Protein AF-A0A380C4K9-F1 (afdb_monomer_lite)

Sequence (135 aa):
MDSLLDTLRMLKKYQDDLYCNPPATEAQIDQLLNVWESIPPDLLPSDYLDLLRYANGIQINNVILNSIDELLHCSLEQDDFLQLGHEGNLDSIVFHLPSAEYRVVNFFDLRETFESFEHLKDLIAYLLREQGIMS

InterPro domains:
  IPR037883 Knr4/Smi1-like domain superfamily [SSF160631] (10-128)

Secondary structure (DSSP, 8-state):
--HHHHHHHHHHHTGGG-EEPPPPPHHHHHHHHHHTTTS-GGGS-HHHHHHHHH-SSEEETTEEEPPHHHHHHS---STTEEEEEEETTTEEEEEETTTTEEEEEETTEEEEEEEEESSHHHHHHHHHHHTTS--

Structure (mmCIF, N/CA/C/O backbone):
data_AF-A0A380C4K9-F1
#
_entry.id   AF-A0A380C4K9-F1
#
loop_
_atom_site.group_PDB
_atom_site.id
_atom_site.type_symbol
_atom_site.label_atom_id
_atom_site.label_alt_id
_atom_site.label_comp_id
_atom_site.label_asym_id
_atom_site.label_entity_id
_atom_site.label_seq_id
_atom_site.pdbx_PDB_ins_code
_atom_site.Cartn_x
_atom_site.Cartn_y
_atom_site.Cartn_z
_atom_site.occupancy
_atom_site.B_iso_or_equiv
_atom_site.auth_seq_id
_atom_site.auth_comp_id
_atom_site.auth_asym_id
_atom_site.auth_atom_id
_atom_site.pdbx_PDB_model_num
ATOM 1 N N . MET A 1 1 ? -11.278 10.100 -12.295 1.00 48.88 1 MET A N 1
ATOM 2 C CA . MET A 1 1 ? -11.004 10.894 -11.078 1.00 48.88 1 MET A CA 1
ATOM 3 C C . MET A 1 1 ? -9.749 10.301 -10.480 1.00 48.88 1 MET A C 1
ATOM 5 O O . MET A 1 1 ? -9.640 9.084 -10.491 1.00 48.88 1 MET A O 1
ATOM 9 N N . ASP A 1 2 ? -8.778 11.137 -10.138 1.00 71.31 2 ASP A N 1
ATOM 10 C CA . ASP A 1 2 ? -7.407 10.713 -9.849 1.00 71.31 2 ASP A CA 1
ATOM 11 C C . ASP A 1 2 ? -7.356 9.899 -8.542 1.00 71.31 2 ASP A C 1
ATOM 13 O O . ASP A 1 2 ? -7.612 10.452 -7.471 1.00 71.31 2 ASP A O 1
ATOM 17 N N . SER A 1 3 ? -7.111 8.584 -8.643 1.00 74.94 3 SER A N 1
ATOM 18 C CA . SER A 1 3 ? -7.193 7.632 -7.517 1.00 74.94 3 SER A CA 1
ATOM 19 C C . SER A 1 3 ? -6.310 8.074 -6.346 1.00 74.94 3 SER A C 1
ATOM 21 O O . SER A 1 3 ? -6.740 8.050 -5.195 1.00 74.94 3 SER A O 1
ATOM 23 N N . LEU A 1 4 ? -5.124 8.609 -6.657 1.00 79.12 4 LEU A N 1
ATOM 24 C CA . LEU A 1 4 ? -4.186 9.149 -5.679 1.00 79.12 4 LEU A CA 1
ATOM 25 C C . LEU A 1 4 ? -4.763 10.341 -4.908 1.00 79.12 4 LEU A C 1
ATOM 27 O O . LEU A 1 4 ? -4.677 10.395 -3.684 1.00 79.12 4 LEU A O 1
ATOM 31 N N . LEU A 1 5 ? -5.367 11.309 -5.603 1.00 82.81 5 LEU A N 1
ATOM 32 C CA . LEU A 1 5 ? -5.916 12.503 -4.958 1.00 82.81 5 LEU A CA 1
ATOM 33 C C . LEU A 1 5 ? -7.039 12.144 -3.979 1.00 82.81 5 LEU A C 1
ATOM 35 O O . LEU A 1 5 ? -7.153 12.765 -2.920 1.00 82.81 5 LEU A O 1
ATOM 39 N N . ASP A 1 6 ? -7.856 11.152 -4.329 1.00 85.12 6 ASP A N 1
ATOM 40 C CA . ASP A 1 6 ? -8.907 10.645 -3.452 1.00 85.12 6 ASP A CA 1
ATOM 41 C C . ASP A 1 6 ? -8.306 9.940 -2.220 1.00 85.12 6 ASP A C 1
ATOM 43 O O . ASP A 1 6 ? -8.732 10.235 -1.099 1.00 85.12 6 ASP A O 1
ATOM 47 N N . THR A 1 7 ? -7.252 9.127 -2.389 1.00 86.25 7 THR A N 1
ATOM 48 C CA . THR A 1 7 ? -6.490 8.529 -1.274 1.00 86.25 7 THR A CA 1
ATOM 49 C C . THR A 1 7 ? -5.926 9.598 -0.337 1.00 86.25 7 THR A C 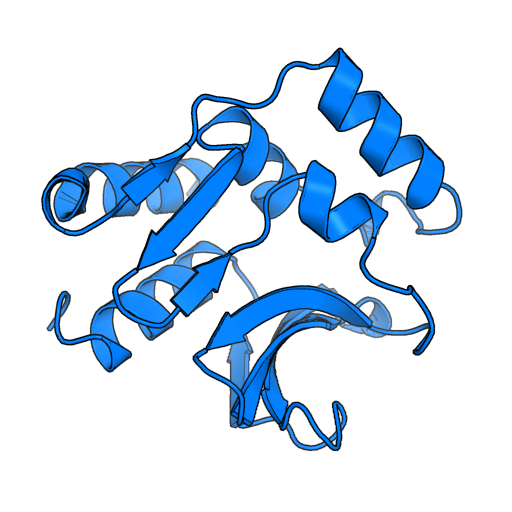1
ATOM 51 O O . THR A 1 7 ? -6.179 9.568 0.867 1.00 86.25 7 THR A O 1
ATOM 54 N N . LEU A 1 8 ? -5.218 10.599 -0.870 1.00 87.25 8 LEU A N 1
ATOM 55 C CA . LEU A 1 8 ? -4.598 11.658 -0.066 1.00 87.25 8 LEU A CA 1
ATOM 56 C C . LEU A 1 8 ? -5.634 12.509 0.678 1.00 87.25 8 LEU A C 1
ATOM 58 O O . LEU A 1 8 ? -5.418 12.905 1.824 1.00 87.25 8 LEU A O 1
ATOM 62 N N . ARG A 1 9 ? -6.782 12.793 0.050 1.00 87.38 9 ARG A N 1
ATOM 63 C CA . ARG A 1 9 ? -7.896 13.496 0.707 1.00 87.38 9 ARG A CA 1
ATOM 64 C C . ARG A 1 9 ? -8.463 12.696 1.867 1.00 87.38 9 ARG A C 1
ATOM 66 O O . ARG A 1 9 ? -8.785 13.290 2.894 1.00 87.38 9 ARG A O 1
ATOM 73 N N . MET A 1 10 ? -8.591 11.384 1.702 1.00 89.44 10 MET A N 1
ATOM 74 C CA . MET A 1 10 ? -9.076 10.505 2.754 1.00 89.44 10 MET A CA 1
ATOM 75 C C . MET A 1 10 ? -8.092 10.452 3.924 1.00 89.44 10 MET A C 1
ATOM 77 O O . MET A 1 10 ? -8.498 10.723 5.049 1.00 89.44 10 MET A O 1
ATOM 81 N N . LEU A 1 11 ? -6.799 10.238 3.670 1.00 88.31 11 LEU A N 1
ATOM 82 C CA . LEU A 1 11 ? -5.775 10.251 4.722 1.00 88.31 11 LEU A CA 1
ATOM 83 C C . LEU A 1 11 ? -5.743 11.587 5.468 1.00 88.31 11 LEU A C 1
ATOM 85 O O . LEU A 1 11 ? -5.737 11.617 6.692 1.00 88.31 11 LEU A O 1
ATOM 89 N N . LYS A 1 12 ? -5.829 12.707 4.742 1.00 88.44 12 LYS A N 1
ATOM 90 C CA . LYS A 1 12 ? -5.898 14.039 5.352 1.00 88.44 12 LYS A CA 1
ATOM 91 C C . LYS A 1 12 ? -7.157 14.245 6.200 1.00 88.44 12 LYS A C 1
ATOM 93 O O . LYS A 1 12 ? -7.096 14.933 7.214 1.00 88.44 12 LYS A O 1
ATOM 98 N N . LYS A 1 13 ? -8.302 13.692 5.786 1.00 91.50 13 LYS A N 1
ATOM 99 C CA . LYS A 1 13 ? -9.563 13.780 6.542 1.00 91.50 13 LYS A CA 1
ATOM 100 C C . LYS A 1 13 ? -9.458 13.074 7.897 1.00 91.50 13 LYS A C 1
ATOM 102 O O . LYS A 1 13 ? -10.052 13.564 8.849 1.00 91.50 13 LYS A O 1
ATOM 107 N N . TYR A 1 14 ? -8.716 11.971 7.961 1.00 90.81 14 TYR A N 1
ATOM 108 C CA . TYR A 1 14 ? -8.564 11.136 9.157 1.00 90.81 14 TYR A CA 1
ATOM 109 C C . TYR A 1 14 ? -7.199 11.296 9.842 1.00 90.81 14 TYR A C 1
ATOM 111 O O . TYR A 1 14 ? -6.850 10.493 10.690 1.00 90.81 14 TYR A O 1
ATOM 119 N N . GLN A 1 15 ? -6.422 12.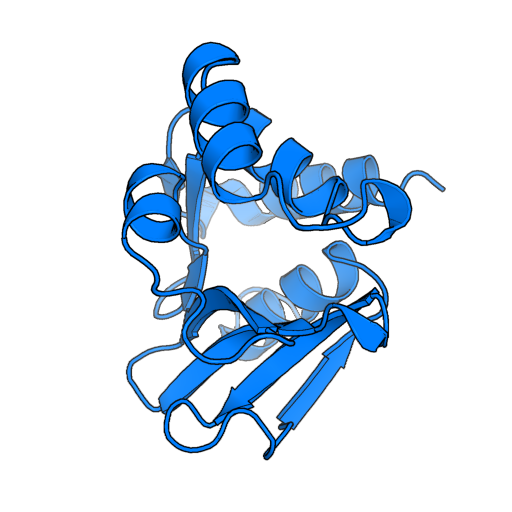330 9.504 1.00 88.44 15 GLN A N 1
ATOM 120 C CA . GLN A 1 15 ? -5.023 12.480 9.933 1.00 88.44 15 GLN A CA 1
ATOM 121 C C . GLN A 1 15 ? -4.802 12.431 11.456 1.00 88.44 15 GLN A C 1
ATOM 123 O O . GLN A 1 15 ? -3.710 12.085 11.888 1.00 88.44 15 GLN A O 1
ATOM 128 N N . ASP A 1 16 ? -5.808 12.795 12.258 1.00 88.44 16 ASP A N 1
ATOM 129 C CA . ASP A 1 16 ? -5.708 12.812 13.723 1.00 88.44 16 ASP A CA 1
ATOM 130 C C . ASP A 1 16 ? -5.807 11.393 14.324 1.00 88.44 16 ASP A C 1
ATOM 132 O O . ASP A 1 16 ? -5.386 11.174 15.459 1.00 88.44 16 ASP A O 1
ATOM 136 N N . ASP A 1 17 ? -6.317 10.433 13.545 1.00 91.06 17 ASP A N 1
ATOM 137 C CA . ASP A 1 17 ? -6.450 9.014 13.892 1.00 91.06 17 ASP A CA 1
ATOM 138 C C . ASP A 1 17 ? -5.332 8.150 13.273 1.00 91.06 17 ASP A C 1
ATOM 140 O O . ASP A 1 17 ? -5.287 6.936 13.481 1.00 91.06 17 ASP A O 1
ATOM 144 N N . LEU A 1 18 ? -4.433 8.759 12.490 1.00 93.44 18 LEU A N 1
ATOM 145 C CA . LEU A 1 18 ? -3.358 8.076 11.775 1.00 93.44 18 LEU A CA 1
ATOM 146 C C . LEU A 1 18 ? -1.991 8.512 12.291 1.00 93.44 18 LEU A C 1
ATOM 148 O O . LEU A 1 18 ? -1.746 9.690 12.546 1.00 93.44 18 LEU A O 1
ATOM 152 N N . TYR A 1 19 ? -1.053 7.573 12.342 1.00 94.75 19 TYR A N 1
ATOM 153 C CA . TYR A 1 19 ? 0.358 7.912 12.455 1.00 94.75 19 TYR A CA 1
ATOM 154 C C . TYR A 1 19 ? 1.017 7.787 11.082 1.00 94.75 19 TYR A C 1
ATOM 156 O O . TYR A 1 19 ? 1.190 6.688 10.562 1.00 94.75 19 TYR A O 1
ATOM 164 N N . CYS A 1 20 ? 1.373 8.925 10.490 1.00 94.62 20 CYS A N 1
ATOM 165 C CA . CYS A 1 20 ? 2.061 8.993 9.204 1.00 94.62 20 CYS A CA 1
ATOM 166 C C . CYS A 1 20 ? 3.536 9.333 9.420 1.00 94.62 20 CYS A C 1
ATOM 168 O O . CYS A 1 20 ? 3.860 10.368 10.013 1.00 94.62 20 CYS A O 1
ATOM 170 N N . ASN A 1 21 ? 4.430 8.503 8.887 1.00 96.00 21 ASN A N 1
ATOM 171 C CA . ASN A 1 21 ? 5.850 8.830 8.844 1.00 96.00 21 ASN A CA 1
ATOM 172 C C . ASN A 1 21 ? 6.115 10.022 7.910 1.00 96.00 21 ASN A C 1
ATOM 174 O O . ASN A 1 21 ? 5.304 10.318 7.025 1.00 96.00 21 ASN A O 1
ATOM 178 N N . PRO A 1 22 ? 7.271 10.698 8.049 1.00 96.31 22 PRO A N 1
ATOM 179 C CA . PRO A 1 22 ? 7.705 11.685 7.072 1.00 96.31 22 PRO A CA 1
ATOM 180 C C . PRO A 1 22 ? 7.714 11.118 5.639 1.00 96.31 22 PRO A C 1
ATOM 182 O O . PRO A 1 22 ? 7.974 9.926 5.463 1.00 96.31 22 PRO A O 1
ATOM 185 N N . PRO A 1 23 ? 7.471 11.956 4.617 1.00 97.38 23 PRO A N 1
ATOM 186 C CA . PRO A 1 23 ? 7.612 11.593 3.208 1.00 97.38 23 PRO A CA 1
ATOM 187 C C . PRO A 1 23 ? 8.912 10.853 2.885 1.00 97.38 23 PRO A C 1
ATOM 189 O O . PRO A 1 23 ? 9.982 11.235 3.370 1.00 97.38 23 PRO A O 1
ATOM 192 N N . ALA A 1 24 ? 8.838 9.850 2.010 1.00 97.38 24 ALA A N 1
ATOM 193 C CA . ALA A 1 24 ? 10.026 9.230 1.442 1.00 97.38 24 ALA A CA 1
ATOM 194 C C . ALA A 1 24 ? 10.778 10.220 0.546 1.00 97.38 24 ALA A C 1
ATOM 196 O O . ALA A 1 24 ? 10.185 11.021 -0.178 1.00 97.38 24 ALA A O 1
ATOM 197 N N . THR A 1 25 ? 12.105 10.143 0.564 1.00 97.62 25 THR A N 1
ATOM 198 C CA . THR A 1 25 ? 12.946 10.853 -0.406 1.00 97.62 25 THR A CA 1
ATOM 199 C C . THR A 1 25 ? 13.002 10.089 -1.728 1.00 97.62 25 THR A C 1
ATOM 201 O O . THR A 1 25 ? 12.910 8.863 -1.738 1.00 97.62 25 THR A O 1
ATOM 204 N N . GLU A 1 26 ? 13.241 10.782 -2.847 1.00 96.12 26 GLU A N 1
ATOM 205 C CA . GLU A 1 26 ? 13.402 10.106 -4.148 1.00 96.12 26 GLU A CA 1
ATOM 206 C C . GLU A 1 26 ? 14.544 9.080 -4.131 1.00 96.12 26 GLU A C 1
ATOM 208 O O . GLU A 1 26 ? 14.404 8.011 -4.702 1.00 96.12 26 GLU A O 1
ATOM 213 N N . ALA A 1 27 ? 15.624 9.327 -3.379 1.00 96.56 27 ALA A N 1
ATOM 214 C CA . ALA A 1 27 ? 16.709 8.355 -3.232 1.00 96.56 27 ALA A CA 1
ATOM 215 C C . ALA A 1 27 ? 16.255 7.042 -2.562 1.00 96.56 27 ALA A C 1
ATOM 217 O O . ALA A 1 27 ? 16.744 5.971 -2.914 1.00 96.56 27 ALA A O 1
ATOM 218 N N . GLN A 1 28 ? 15.320 7.111 -1.608 1.00 96.75 28 GLN A N 1
ATOM 219 C CA . GLN A 1 28 ? 14.734 5.918 -0.989 1.00 96.75 28 GLN A CA 1
ATOM 220 C C . GLN A 1 28 ? 13.773 5.211 -1.950 1.00 96.75 28 GLN A C 1
ATOM 222 O O . GLN A 1 28 ? 13.759 3.984 -2.002 1.00 96.75 28 GLN A O 1
ATOM 227 N N . ILE A 1 29 ? 13.000 5.968 -2.736 1.00 96.56 29 ILE A N 1
ATOM 228 C CA . ILE A 1 29 ? 12.128 5.393 -3.767 1.00 96.56 29 ILE A CA 1
ATOM 229 C C . ILE A 1 29 ? 12.961 4.668 -4.828 1.00 96.56 29 ILE A C 1
ATOM 231 O O . ILE A 1 29 ? 12.663 3.523 -5.155 1.00 96.56 29 ILE A O 1
ATOM 235 N N . ASP A 1 30 ? 14.043 5.282 -5.304 1.00 94.88 30 ASP A N 1
ATOM 236 C CA . ASP A 1 30 ? 14.971 4.670 -6.256 1.00 94.88 30 ASP A CA 1
ATOM 237 C C . ASP A 1 30 ? 15.581 3.380 -5.688 1.00 94.88 30 ASP A C 1
ATOM 239 O O . ASP A 1 30 ? 15.713 2.381 -6.394 1.00 94.88 30 ASP A O 1
ATOM 243 N N . GLN A 1 31 ? 15.922 3.366 -4.395 1.00 94.69 31 GLN A N 1
ATOM 244 C CA . GLN A 1 31 ? 16.423 2.167 -3.725 1.00 94.69 31 GLN A CA 1
ATOM 245 C C . GLN A 1 31 ? 15.391 1.032 -3.727 1.00 94.69 31 GLN A C 1
ATOM 247 O O . GLN A 1 31 ? 15.754 -0.107 -4.018 1.00 94.69 31 GLN A O 1
ATOM 252 N N . LEU A 1 32 ? 14.123 1.332 -3.436 1.00 93.56 32 LEU A N 1
ATOM 253 C CA . LEU A 1 32 ? 13.042 0.348 -3.487 1.00 93.56 32 LEU A CA 1
ATOM 254 C C . LEU A 1 32 ? 12.817 -0.170 -4.913 1.00 93.56 32 LEU A C 1
ATOM 256 O O . LEU A 1 32 ? 12.727 -1.377 -5.122 1.00 93.56 32 LEU A O 1
ATOM 260 N N . LEU A 1 33 ? 12.797 0.725 -5.903 1.00 93.06 33 LEU A N 1
ATOM 261 C CA . LEU A 1 33 ? 12.638 0.358 -7.312 1.00 93.06 33 LEU A CA 1
ATOM 262 C C . LEU A 1 33 ? 13.767 -0.546 -7.818 1.00 93.06 33 LEU A C 1
ATOM 264 O O . LEU A 1 33 ? 13.506 -1.433 -8.621 1.00 93.06 33 LEU A O 1
ATOM 268 N N . ASN A 1 34 ? 14.996 -0.373 -7.322 1.00 91.31 34 ASN A N 1
ATOM 269 C CA . ASN A 1 34 ? 16.102 -1.279 -7.643 1.00 91.31 34 ASN A CA 1
ATOM 270 C C . ASN A 1 34 ? 15.879 -2.692 -7.082 1.00 91.31 34 ASN A C 1
ATOM 272 O O . ASN A 1 34 ? 16.269 -3.665 -7.716 1.00 91.31 34 ASN A O 1
ATOM 276 N N . VAL A 1 35 ? 15.251 -2.830 -5.910 1.00 88.69 35 VAL A N 1
ATOM 277 C CA . VAL A 1 35 ? 14.872 -4.152 -5.372 1.00 88.69 35 VAL A CA 1
ATOM 278 C C . VAL A 1 35 ? 13.727 -4.761 -6.182 1.00 88.69 35 VAL A C 1
ATOM 280 O O . VAL A 1 35 ? 13.670 -5.974 -6.367 1.00 88.69 35 VAL A O 1
ATOM 283 N N . TRP A 1 36 ? 12.841 -3.920 -6.710 1.00 89.69 36 TRP A N 1
ATOM 284 C CA . TRP A 1 36 ? 11.722 -4.311 -7.564 1.00 89.69 36 TRP A CA 1
ATOM 285 C C . TRP A 1 36 ? 12.065 -4.327 -9.063 1.00 89.69 36 TRP A C 1
ATOM 287 O O . TRP A 1 36 ? 11.160 -4.352 -9.892 1.00 89.69 36 TRP A O 1
ATOM 297 N N . GLU A 1 37 ? 13.349 -4.342 -9.441 1.00 87.38 37 GLU A N 1
ATOM 298 C CA . GLU A 1 37 ? 13.780 -4.203 -10.843 1.00 87.38 37 GLU A CA 1
ATOM 299 C C . GLU A 1 37 ? 13.266 -5.317 -11.772 1.00 87.38 37 GLU A C 1
ATOM 301 O O . GLU A 1 37 ? 13.159 -5.126 -12.984 1.00 87.38 37 GLU A O 1
ATOM 306 N N . SER A 1 38 ? 12.946 -6.485 -11.209 1.00 86.44 38 SER A N 1
ATOM 307 C CA . SER A 1 38 ? 12.397 -7.634 -11.933 1.00 86.44 38 SER A CA 1
ATOM 308 C C . SER A 1 38 ? 10.905 -7.498 -12.246 1.00 86.44 38 SER A C 1
ATOM 310 O O . SER A 1 38 ? 10.388 -8.254 -13.071 1.00 86.44 38 SER A O 1
ATOM 312 N N . ILE A 1 39 ? 10.214 -6.551 -11.607 1.00 87.56 39 ILE A N 1
ATOM 313 C CA . ILE A 1 39 ? 8.780 -6.338 -11.767 1.00 87.56 39 ILE A CA 1
ATOM 314 C C . ILE A 1 39 ? 8.550 -5.450 -12.993 1.00 87.56 39 ILE A C 1
ATOM 316 O O . ILE A 1 39 ? 9.112 -4.354 -13.076 1.00 87.56 39 ILE A O 1
ATOM 320 N N . PRO A 1 40 ? 7.717 -5.879 -13.958 1.00 87.44 40 PRO A N 1
ATOM 321 C CA . PRO A 1 40 ? 7.340 -5.037 -15.083 1.00 87.44 40 PRO A CA 1
ATOM 322 C C . PRO A 1 40 ? 6.768 -3.690 -14.606 1.00 87.44 40 PRO A C 1
ATOM 324 O O . PRO A 1 40 ? 5.932 -3.682 -13.700 1.00 87.44 40 PRO A O 1
ATOM 327 N N . PRO A 1 41 ? 7.169 -2.545 -15.194 1.00 86.44 41 PRO A N 1
ATOM 328 C CA . PRO A 1 41 ? 6.716 -1.230 -14.734 1.00 86.44 41 PRO A CA 1
ATOM 329 C C . PRO A 1 41 ? 5.194 -1.037 -14.720 1.00 86.44 41 PRO A C 1
ATOM 331 O O . PRO A 1 41 ? 4.686 -0.245 -13.933 1.00 86.44 41 PRO A O 1
ATOM 334 N N . ASP A 1 42 ? 4.468 -1.744 -15.584 1.00 86.12 42 ASP A N 1
ATOM 335 C CA . ASP A 1 42 ? 3.005 -1.756 -15.665 1.00 86.12 42 ASP A CA 1
ATOM 336 C C . ASP A 1 42 ? 2.327 -2.589 -14.565 1.00 86.12 42 ASP A C 1
ATOM 338 O O . ASP A 1 42 ? 1.126 -2.444 -14.353 1.00 86.12 42 ASP A O 1
ATOM 342 N N . LEU A 1 43 ? 3.092 -3.418 -13.851 1.00 88.19 43 LEU A N 1
ATOM 343 C CA . LEU A 1 43 ? 2.644 -4.213 -12.706 1.00 88.19 43 LEU A CA 1
ATOM 344 C C . LEU A 1 43 ? 3.128 -3.648 -11.365 1.00 88.19 43 LEU A C 1
ATOM 346 O O . LEU A 1 43 ? 2.865 -4.241 -10.322 1.00 88.19 43 LEU A O 1
ATOM 350 N N . LEU A 1 44 ? 3.844 -2.522 -11.356 1.00 90.12 44 LEU A N 1
ATOM 351 C CA . LEU A 1 44 ? 4.225 -1.868 -10.109 1.00 90.12 44 LEU A CA 1
ATOM 352 C C . LEU A 1 44 ? 3.010 -1.173 -9.472 1.00 90.12 44 LEU A C 1
ATOM 354 O O . LEU A 1 44 ? 2.256 -0.500 -10.180 1.00 90.12 44 LEU A O 1
ATOM 358 N N . PRO A 1 45 ? 2.853 -1.233 -8.137 1.00 91.94 45 PRO A N 1
ATOM 359 C CA . PRO A 1 45 ? 1.806 -0.500 -7.429 1.00 91.94 45 PRO A CA 1
ATOM 360 C C . PRO A 1 45 ? 2.156 0.996 -7.357 1.00 91.94 45 PRO A C 1
ATOM 362 O O . PRO A 1 45 ? 2.610 1.505 -6.329 1.00 91.94 45 PRO A O 1
ATOM 365 N N . SER A 1 46 ? 2.001 1.718 -8.471 1.00 91.12 46 SER A N 1
ATOM 366 C CA . SER A 1 46 ? 2.446 3.112 -8.606 1.00 91.12 46 SER A CA 1
ATOM 367 C C . SER A 1 46 ? 1.795 4.056 -7.593 1.00 91.12 46 SER A C 1
ATOM 369 O O . SER A 1 46 ? 2.458 4.931 -7.045 1.00 91.12 46 SER A O 1
ATOM 371 N N . ASP A 1 47 ? 0.518 3.847 -7.286 1.00 92.12 47 ASP A N 1
ATOM 372 C CA . ASP A 1 47 ? -0.223 4.597 -6.271 1.00 92.12 47 ASP A CA 1
ATOM 373 C C . ASP A 1 47 ? 0.269 4.307 -4.846 1.00 92.12 47 ASP A C 1
ATOM 375 O O . ASP A 1 47 ? 0.193 5.190 -3.990 1.00 92.12 47 ASP A O 1
ATOM 379 N N . TYR A 1 48 ? 0.855 3.133 -4.589 1.00 94.38 48 TYR A N 1
ATOM 380 C CA . TYR A 1 48 ? 1.549 2.868 -3.325 1.00 94.38 48 TYR A CA 1
ATOM 381 C C . TYR A 1 48 ? 2.909 3.580 -3.252 1.00 94.38 48 TYR A C 1
ATOM 383 O O . TYR A 1 48 ? 3.274 4.109 -2.206 1.00 94.38 48 TYR A O 1
ATOM 391 N N . LEU A 1 49 ? 3.653 3.674 -4.359 1.00 94.25 49 LEU A N 1
ATOM 392 C CA . LEU A 1 49 ? 4.872 4.497 -4.401 1.00 94.25 49 LEU A CA 1
ATOM 393 C C . LEU A 1 49 ? 4.555 5.975 -4.140 1.00 94.25 49 LEU A C 1
ATOM 395 O O . LEU A 1 49 ? 5.272 6.649 -3.399 1.00 94.25 49 LEU A O 1
ATOM 399 N N . ASP A 1 50 ? 3.452 6.475 -4.693 1.00 93.44 50 ASP A N 1
ATOM 400 C CA . ASP A 1 50 ? 2.985 7.835 -4.430 1.00 93.44 50 ASP A CA 1
ATOM 401 C C . ASP A 1 50 ? 2.501 8.022 -2.986 1.00 93.44 50 ASP A C 1
ATOM 403 O O . ASP A 1 50 ? 2.719 9.085 -2.397 1.00 93.44 50 ASP A O 1
ATOM 407 N N . LEU A 1 51 ? 1.919 6.982 -2.377 1.00 94.62 51 LEU A N 1
ATOM 408 C CA . LEU A 1 51 ? 1.644 6.964 -0.943 1.00 94.62 51 LEU A CA 1
ATOM 409 C C . LEU A 1 51 ? 2.936 7.125 -0.137 1.00 94.62 51 LEU A C 1
ATOM 411 O O . LEU A 1 51 ? 2.973 7.980 0.740 1.00 94.62 51 LEU A O 1
ATOM 415 N N . LEU A 1 52 ? 4.003 6.387 -0.460 1.00 96.19 52 LEU A N 1
ATOM 416 C CA . LEU A 1 52 ? 5.296 6.487 0.234 1.00 96.19 52 LEU A CA 1
ATOM 417 C C . LEU A 1 52 ? 5.926 7.880 0.100 1.00 96.19 52 LEU A C 1
ATOM 419 O O . LEU A 1 52 ? 6.486 8.409 1.064 1.00 96.19 52 LEU A O 1
ATOM 423 N N . ARG A 1 53 ? 5.781 8.519 -1.068 1.00 95.69 53 ARG A N 1
ATOM 424 C CA . ARG A 1 53 ? 6.180 9.922 -1.282 1.00 95.69 53 ARG A CA 1
ATOM 425 C C . ARG A 1 53 ? 5.375 10.911 -0.444 1.00 95.69 53 ARG A C 1
ATOM 427 O O . ARG A 1 53 ? 5.846 12.017 -0.202 1.00 95.69 53 ARG A O 1
ATOM 434 N N . TYR A 1 54 ? 4.170 10.554 -0.014 1.00 93.44 54 TYR A N 1
ATOM 435 C CA . TYR A 1 54 ? 3.371 11.371 0.896 1.00 93.44 54 TYR A CA 1
ATOM 436 C C . TYR A 1 54 ? 3.653 11.050 2.370 1.00 93.44 54 TYR A C 1
ATOM 438 O O . TYR A 1 54 ? 3.814 11.963 3.178 1.00 93.44 54 TYR A O 1
ATOM 446 N N . ALA A 1 55 ? 3.727 9.767 2.713 1.00 95.19 55 ALA A N 1
ATOM 447 C CA . ALA A 1 55 ? 4.003 9.245 4.042 1.00 95.19 55 ALA A CA 1
ATOM 448 C C . ALA A 1 55 ? 4.733 7.901 3.912 1.00 95.19 55 ALA A C 1
ATOM 450 O O . ALA A 1 55 ? 4.161 6.923 3.427 1.00 95.19 55 ALA A O 1
ATOM 451 N N . ASN A 1 56 ? 5.997 7.846 4.344 1.00 96.81 56 ASN A N 1
ATOM 452 C CA . ASN A 1 56 ? 6.840 6.654 4.229 1.00 96.81 56 ASN A CA 1
ATOM 453 C C . ASN A 1 56 ? 6.482 5.601 5.289 1.00 96.81 56 ASN A C 1
ATOM 455 O O . ASN A 1 56 ? 7.235 5.370 6.238 1.00 96.81 56 ASN A O 1
ATOM 459 N N . GLY A 1 57 ? 5.308 5.006 5.142 1.00 96.44 57 GLY A N 1
ATOM 460 C CA . GLY A 1 57 ? 4.689 4.130 6.124 1.00 96.44 57 GLY A CA 1
ATOM 461 C C . GLY A 1 57 ? 3.605 4.847 6.927 1.00 96.44 57 GLY A C 1
ATOM 462 O O . GLY A 1 57 ? 3.713 6.035 7.261 1.00 96.44 57 GLY A O 1
ATOM 463 N N . ILE A 1 58 ? 2.530 4.113 7.197 1.00 96.25 58 ILE A N 1
ATOM 464 C CA . ILE A 1 58 ? 1.340 4.603 7.894 1.00 96.25 58 ILE A CA 1
ATOM 465 C C . ILE A 1 58 ? 0.895 3.538 8.883 1.00 96.25 58 ILE A C 1
ATOM 467 O O . ILE A 1 58 ? 0.762 2.373 8.522 1.00 96.25 58 ILE A O 1
ATOM 471 N N . GLN A 1 59 ? 0.595 3.949 10.108 1.00 96.19 59 GLN A N 1
ATOM 472 C CA . GLN A 1 59 ? -0.063 3.104 11.090 1.00 96.19 59 GLN A CA 1
ATOM 473 C C . GLN A 1 59 ? -1.497 3.590 11.329 1.00 96.19 59 GLN A C 1
ATOM 475 O O . GLN A 1 59 ? -1.735 4.768 11.613 1.00 96.19 59 GLN A O 1
ATOM 480 N N . ILE A 1 60 ? -2.442 2.654 11.232 1.00 94.25 60 ILE A N 1
ATOM 481 C CA . ILE A 1 60 ? -3.871 2.828 11.505 1.00 94.25 60 ILE A CA 1
ATOM 482 C C . ILE A 1 60 ? -4.230 1.842 12.623 1.00 94.25 60 ILE A C 1
ATOM 484 O O . ILE A 1 60 ? -4.456 0.666 12.358 1.00 94.25 60 ILE A O 1
ATOM 488 N N . ASN A 1 61 ? -4.244 2.279 13.886 1.00 92.38 61 ASN A N 1
ATOM 489 C CA . ASN A 1 61 ? -4.402 1.382 15.043 1.00 92.38 61 ASN A CA 1
ATOM 490 C C . ASN A 1 61 ? -3.424 0.178 15.016 1.00 92.38 61 ASN A C 1
ATOM 492 O O . ASN A 1 61 ? -2.228 0.362 15.260 1.00 92.38 61 ASN A O 1
ATOM 496 N N . ASN A 1 62 ? -3.921 -1.042 14.765 1.00 92.25 62 ASN A N 1
ATOM 497 C CA . ASN A 1 62 ? -3.159 -2.301 14.675 1.00 92.25 62 ASN A CA 1
ATOM 498 C C . ASN A 1 62 ? -2.689 -2.641 13.241 1.00 92.25 62 ASN A C 1
ATOM 500 O O . ASN A 1 62 ? -1.998 -3.647 13.063 1.00 92.25 62 ASN A O 1
ATOM 504 N N . VAL A 1 63 ? -3.067 -1.836 12.246 1.00 95.38 63 VAL A N 1
ATOM 505 C CA . VAL A 1 63 ? -2.663 -1.974 10.845 1.00 95.38 63 VAL A CA 1
ATOM 506 C C . VAL A 1 63 ? -1.397 -1.167 10.600 1.00 95.38 63 VAL A C 1
ATOM 508 O O . VAL A 1 63 ? -1.334 0.017 10.940 1.00 95.38 63 VAL A O 1
ATOM 511 N N . ILE A 1 64 ? -0.416 -1.790 9.955 1.00 95.88 64 ILE A N 1
ATOM 512 C CA . ILE A 1 64 ? 0.809 -1.147 9.485 1.00 95.88 64 ILE A CA 1
ATOM 513 C C . ILE A 1 64 ? 0.866 -1.279 7.967 1.00 95.88 64 ILE A C 1
ATOM 515 O O . ILE A 1 64 ? 0.813 -2.381 7.426 1.00 95.88 64 ILE A O 1
ATOM 519 N N . LEU A 1 65 ? 0.982 -0.143 7.285 1.00 96.50 65 LEU A N 1
ATOM 520 C CA . LEU A 1 65 ? 1.426 -0.052 5.900 1.00 96.50 65 LEU A CA 1
ATOM 521 C C . LEU A 1 65 ? 2.918 0.259 5.926 1.00 96.50 65 LEU A C 1
ATOM 523 O O . LEU A 1 65 ? 3.330 1.285 6.474 1.00 96.50 65 LEU A O 1
ATOM 527 N N . ASN A 1 66 ? 3.705 -0.649 5.363 1.00 96.00 66 ASN A N 1
ATOM 528 C CA . ASN A 1 66 ? 5.151 -0.682 5.481 1.00 96.00 66 ASN A CA 1
ATOM 529 C C . ASN A 1 66 ? 5.789 0.554 4.848 1.00 96.00 66 ASN A C 1
ATOM 531 O O . ASN A 1 66 ? 5.451 0.966 3.732 1.00 96.00 66 ASN A O 1
ATOM 535 N N . SER A 1 67 ? 6.757 1.099 5.571 1.00 96.56 67 SER A N 1
ATOM 536 C CA . SER A 1 67 ? 7.756 2.041 5.080 1.00 96.56 67 SER A CA 1
ATOM 537 C C . SER A 1 67 ? 8.722 1.375 4.097 1.00 96.56 67 SER A C 1
ATOM 539 O O . SER A 1 67 ? 8.821 0.152 4.025 1.00 96.56 67 SER A O 1
ATOM 541 N N . ILE A 1 68 ? 9.500 2.176 3.370 1.00 95.69 68 ILE A N 1
ATOM 542 C CA . ILE A 1 68 ? 10.545 1.673 2.469 1.00 95.69 68 ILE A CA 1
ATOM 543 C C . ILE A 1 68 ? 11.533 0.765 3.202 1.00 95.69 68 ILE A C 1
ATOM 545 O O . ILE A 1 68 ? 11.861 -0.291 2.677 1.00 95.69 68 ILE A O 1
ATOM 549 N N . ASP A 1 69 ? 11.976 1.129 4.408 1.00 93.81 69 ASP A N 1
ATOM 550 C CA . ASP A 1 69 ? 12.937 0.311 5.158 1.00 93.81 69 ASP A CA 1
ATOM 551 C C . ASP A 1 69 ? 12.367 -1.089 5.437 1.00 93.81 69 ASP A C 1
ATOM 553 O O . ASP A 1 69 ? 13.060 -2.088 5.264 1.00 93.81 69 ASP A O 1
ATOM 557 N N . GLU A 1 70 ? 11.083 -1.182 5.785 1.00 93.06 70 GLU A N 1
ATOM 558 C CA . GLU A 1 70 ? 10.392 -2.461 5.981 1.00 93.06 70 GLU A CA 1
ATOM 559 C C . GLU A 1 70 ? 10.220 -3.223 4.661 1.00 93.06 70 GLU A C 1
ATOM 561 O O . GLU A 1 70 ? 10.515 -4.414 4.606 1.00 93.06 70 GLU A O 1
ATOM 566 N N . LEU A 1 71 ? 9.833 -2.544 3.576 1.00 92.44 71 LEU A N 1
ATOM 567 C CA . LEU A 1 71 ? 9.673 -3.156 2.250 1.00 92.44 71 LEU A CA 1
ATOM 568 C C . LEU A 1 71 ? 10.981 -3.721 1.688 1.00 92.44 71 LEU A C 1
ATOM 570 O O . LEU A 1 71 ? 10.960 -4.746 1.014 1.00 92.44 71 LEU A O 1
ATOM 574 N N . LEU A 1 72 ? 12.119 -3.085 1.978 1.00 89.69 72 LEU A N 1
ATOM 575 C CA . LEU A 1 72 ? 13.444 -3.583 1.596 1.00 89.69 72 LEU A CA 1
ATOM 576 C C . LEU A 1 72 ? 13.823 -4.873 2.341 1.00 89.69 72 LEU A C 1
ATOM 578 O O . LEU A 1 72 ? 14.690 -5.617 1.881 1.00 89.69 72 LEU A O 1
ATOM 582 N N . HIS A 1 73 ? 13.207 -5.122 3.499 1.00 82.12 73 HIS A N 1
ATOM 583 C CA . HIS A 1 73 ? 13.408 -6.319 4.313 1.00 82.12 73 HIS A CA 1
ATOM 584 C C . HIS A 1 73 ? 12.321 -7.382 4.113 1.00 82.12 73 HIS A C 1
ATOM 586 O O . HIS A 1 73 ? 12.523 -8.531 4.514 1.00 82.12 73 HIS A O 1
ATOM 592 N N . CYS A 1 74 ? 11.197 -7.036 3.483 1.00 71.56 74 CYS A N 1
ATOM 593 C CA . CYS A 1 74 ? 10.197 -8.002 3.060 1.00 71.56 74 CYS A CA 1
ATOM 594 C C . CYS A 1 74 ? 10.789 -8.894 1.967 1.00 71.56 74 CYS A C 1
ATOM 596 O O . CYS A 1 74 ? 11.225 -8.430 0.913 1.00 71.56 74 CYS A O 1
ATOM 598 N N . SER A 1 75 ? 10.813 -10.197 2.227 1.00 57.44 75 SER A N 1
ATOM 599 C CA . SER A 1 75 ? 11.251 -11.158 1.228 1.00 57.44 75 SER A CA 1
ATOM 600 C C . SER A 1 75 ? 10.222 -11.219 0.099 1.00 57.44 75 SER A C 1
ATOM 602 O O . SER A 1 75 ? 9.042 -11.445 0.356 1.00 57.44 75 SER A O 1
ATOM 604 N N . LEU A 1 76 ? 10.667 -11.087 -1.153 1.00 60.62 76 LEU A N 1
ATOM 605 C CA . LEU A 1 76 ? 9.865 -11.376 -2.355 1.00 60.62 76 LEU A CA 1
ATOM 606 C C . LEU A 1 76 ? 9.602 -12.892 -2.526 1.00 60.62 76 LEU A C 1
ATOM 608 O O . LEU A 1 76 ? 9.306 -13.352 -3.619 1.00 60.62 76 LEU A O 1
ATOM 612 N N . GLU A 1 77 ? 9.745 -13.687 -1.459 1.00 51.12 77 GLU A N 1
ATOM 613 C CA . GLU A 1 77 ? 9.814 -15.157 -1.448 1.00 51.12 77 GLU A CA 1
ATOM 614 C C . GLU A 1 77 ? 8.590 -15.881 -2.031 1.00 51.12 77 GLU A C 1
ATOM 616 O O . GLU A 1 77 ? 8.653 -17.088 -2.274 1.00 51.12 77 GLU A O 1
ATOM 621 N N . GLN A 1 78 ? 7.485 -15.172 -2.266 1.00 60.72 78 GLN A N 1
ATOM 622 C CA . GLN A 1 78 ? 6.341 -15.674 -3.019 1.00 60.72 78 GLN A CA 1
ATOM 623 C C . GLN A 1 78 ? 6.142 -14.781 -4.245 1.00 60.72 78 GLN A C 1
ATOM 625 O O . GLN A 1 78 ? 5.470 -13.759 -4.147 1.00 60.72 78 GLN A O 1
ATOM 630 N N . ASP A 1 79 ? 6.740 -15.199 -5.369 1.00 68.38 79 ASP A N 1
ATOM 631 C CA . ASP A 1 79 ? 6.983 -14.452 -6.623 1.00 68.38 79 ASP A CA 1
ATOM 632 C C . ASP A 1 79 ? 5.816 -13.596 -7.172 1.00 68.38 79 ASP A C 1
ATOM 634 O O . ASP A 1 79 ? 6.042 -12.699 -7.981 1.00 68.38 79 ASP A O 1
ATOM 638 N N . ASP A 1 80 ? 4.578 -13.838 -6.737 1.00 86.56 80 ASP A N 1
ATOM 639 C CA . ASP A 1 80 ? 3.375 -13.151 -7.214 1.00 86.56 80 ASP A CA 1
ATOM 640 C C . ASP A 1 80 ? 2.852 -12.052 -6.266 1.00 86.56 80 ASP A C 1
ATOM 642 O O . ASP A 1 80 ? 1.928 -11.325 -6.637 1.00 86.56 80 ASP A O 1
ATOM 646 N N . PHE A 1 81 ? 3.393 -11.914 -5.049 1.00 88.56 81 PHE A N 1
ATOM 647 C CA . PHE A 1 81 ? 2.870 -10.999 -4.027 1.00 88.56 81 PHE A CA 1
ATOM 648 C C . PHE A 1 81 ? 3.943 -10.070 -3.458 1.00 88.56 81 PHE A C 1
ATOM 650 O O . PHE A 1 81 ? 4.961 -10.508 -2.929 1.00 88.56 81 PHE A O 1
ATOM 657 N N . LEU A 1 82 ? 3.657 -8.768 -3.464 1.00 91.06 82 LEU A N 1
ATOM 658 C CA . LEU A 1 82 ? 4.413 -7.774 -2.708 1.00 91.06 82 LEU A CA 1
ATOM 659 C C . LEU A 1 82 ? 3.744 -7.549 -1.362 1.00 91.06 82 LEU A C 1
ATOM 661 O O . LEU A 1 82 ? 2.616 -7.064 -1.318 1.00 91.06 82 LEU A O 1
ATOM 665 N N . GLN A 1 83 ? 4.422 -7.867 -0.263 1.00 92.19 83 GLN A N 1
ATOM 666 C CA . GLN A 1 83 ? 3.903 -7.558 1.065 1.00 92.19 83 GLN A CA 1
ATOM 667 C C . GLN A 1 83 ? 4.050 -6.063 1.355 1.00 92.19 83 GLN A C 1
ATOM 669 O O . GLN A 1 83 ? 5.152 -5.555 1.539 1.00 92.19 83 GLN A O 1
ATOM 674 N N . LEU A 1 84 ? 2.918 -5.366 1.397 1.00 94.56 84 LEU A N 1
ATOM 675 C CA . LEU A 1 84 ? 2.839 -3.926 1.620 1.00 94.56 84 LEU A CA 1
ATOM 676 C C . LEU A 1 84 ? 2.576 -3.568 3.080 1.00 94.56 84 LEU A C 1
ATOM 678 O O . LEU A 1 84 ? 2.756 -2.422 3.465 1.00 94.56 84 LEU A O 1
ATOM 682 N N . GLY A 1 85 ? 2.122 -4.516 3.889 1.00 94.81 85 GLY A N 1
ATOM 683 C CA . GLY A 1 85 ? 1.755 -4.256 5.269 1.00 94.81 85 GLY A CA 1
ATOM 684 C C . GLY A 1 85 ? 1.149 -5.472 5.943 1.00 94.81 85 GLY A C 1
ATOM 685 O O . GLY A 1 85 ? 1.175 -6.585 5.407 1.00 94.81 85 GLY A O 1
ATOM 686 N N . HIS A 1 86 ? 0.580 -5.254 7.118 1.00 94.69 86 HIS A N 1
ATOM 687 C CA . HIS A 1 86 ? -0.100 -6.287 7.885 1.00 94.69 86 HIS A CA 1
ATOM 688 C C . HIS A 1 86 ? -1.098 -5.685 8.878 1.00 94.69 86 HIS A C 1
ATOM 690 O O . HIS A 1 86 ? -0.983 -4.526 9.281 1.00 94.69 86 HIS A O 1
ATOM 696 N N . GLU A 1 87 ? -2.060 -6.501 9.299 1.00 92.88 87 GLU A N 1
ATOM 697 C CA . GLU A 1 87 ? -2.930 -6.221 10.436 1.00 92.88 87 GLU A CA 1
ATOM 698 C C . GLU A 1 87 ? -2.651 -7.238 11.548 1.00 92.88 87 GLU A C 1
ATOM 700 O O . GLU A 1 87 ? -2.941 -8.434 11.442 1.00 92.88 87 GLU A O 1
ATOM 705 N N . GLY A 1 88 ? -2.041 -6.765 12.639 1.00 86.19 88 GLY A N 1
ATOM 706 C CA . GLY A 1 88 ? -1.591 -7.652 13.710 1.00 86.19 88 GLY A CA 1
ATOM 707 C C . GLY A 1 88 ? -0.661 -8.759 13.192 1.00 86.19 88 GLY A C 1
ATOM 708 O O . GLY A 1 88 ? 0.286 -8.478 12.463 1.00 86.19 88 GLY A O 1
ATOM 709 N N . ASN A 1 89 ? -0.930 -10.008 13.592 1.00 81.25 89 ASN A N 1
ATOM 710 C CA . ASN A 1 89 ? -0.121 -11.187 13.241 1.00 81.25 89 ASN A CA 1
ATOM 711 C C . ASN A 1 89 ? -0.889 -12.218 12.392 1.00 81.25 89 ASN A C 1
ATOM 713 O O . ASN A 1 89 ? -0.441 -13.359 12.278 1.00 81.25 89 ASN A O 1
ATOM 717 N N . LEU A 1 90 ? -2.085 -11.868 11.912 1.00 85.31 90 LEU A N 1
ATOM 718 C CA . LEU A 1 90 ? -2.986 -12.808 11.240 1.00 85.31 90 LEU A CA 1
ATOM 719 C C . LEU A 1 90 ? -3.181 -12.464 9.770 1.00 85.31 90 LEU A C 1
ATOM 721 O O . LEU A 1 90 ? -3.239 -13.387 8.959 1.00 85.31 90 LEU A O 1
ATOM 725 N N . ASP A 1 91 ? -3.186 -11.174 9.431 1.00 92.88 91 ASP A N 1
ATOM 726 C CA . ASP A 1 91 ? -3.509 -10.733 8.082 1.00 92.88 91 ASP A CA 1
ATOM 727 C C . ASP A 1 91 ? -2.334 -9.972 7.469 1.00 92.88 91 ASP A C 1
ATOM 729 O O . ASP A 1 91 ? -1.703 -9.121 8.102 1.00 92.88 91 ASP A O 1
ATOM 733 N N . SER A 1 92 ? -2.054 -10.273 6.208 1.00 94.06 92 SER A N 1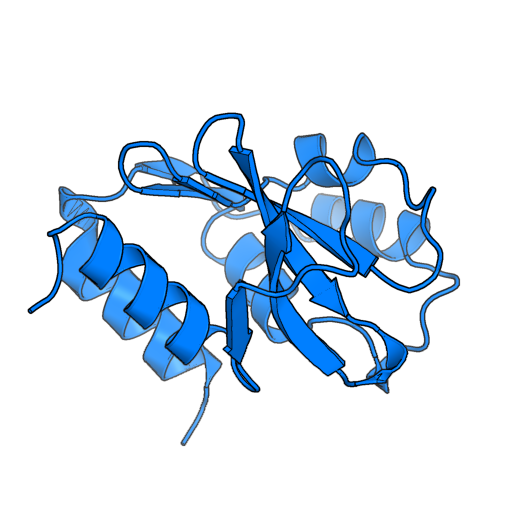
ATOM 734 C CA . SER A 1 92 ? -1.089 -9.569 5.374 1.00 94.06 92 SER A CA 1
ATOM 735 C C . SER A 1 92 ? -1.821 -8.676 4.388 1.00 94.06 92 SER A C 1
ATOM 737 O O . SER A 1 92 ? -2.796 -9.083 3.757 1.00 94.06 92 SER A O 1
ATOM 739 N N . ILE A 1 93 ? -1.300 -7.470 4.202 1.00 95.75 93 ILE A N 1
ATOM 740 C CA . ILE A 1 93 ? -1.735 -6.557 3.152 1.00 95.75 93 ILE A CA 1
ATOM 741 C C . ILE A 1 93 ? -0.727 -6.689 2.022 1.00 95.75 93 ILE A C 1
ATOM 743 O O . ILE A 1 93 ? 0.466 -6.448 2.215 1.00 95.75 93 ILE A O 1
ATOM 747 N N . VAL A 1 94 ? -1.191 -7.104 0.850 1.00 94.69 94 VAL A N 1
ATOM 748 C CA . VAL A 1 94 ? -0.324 -7.438 -0.281 1.00 94.69 94 VAL A CA 1
ATOM 749 C C . VAL A 1 94 ? -0.794 -6.769 -1.567 1.00 94.69 94 VAL A C 1
ATOM 751 O O . VAL A 1 94 ? -1.965 -6.418 -1.709 1.00 94.69 94 VAL A O 1
ATOM 754 N N . PHE A 1 95 ? 0.113 -6.632 -2.526 1.00 94.50 95 PHE A N 1
ATOM 755 C CA . PHE A 1 95 ? -0.209 -6.356 -3.919 1.00 94.50 95 PHE A CA 1
ATOM 756 C C . PHE A 1 95 ? 0.087 -7.595 -4.758 1.00 94.50 95 PHE A C 1
ATOM 758 O O . PHE A 1 95 ? 1.213 -8.089 -4.765 1.00 94.50 95 PHE A O 1
ATOM 765 N N . HIS A 1 96 ? -0.930 -8.121 -5.430 1.00 93.31 96 HIS A N 1
ATOM 766 C CA . HIS A 1 96 ? -0.833 -9.318 -6.254 1.00 93.31 96 HIS A CA 1
ATOM 767 C C . HIS A 1 96 ? -0.466 -8.929 -7.689 1.00 93.31 96 HIS A C 1
ATOM 769 O O . HIS A 1 96 ? -1.293 -8.392 -8.429 1.00 93.31 96 HIS A O 1
ATOM 775 N N . LEU A 1 97 ? 0.776 -9.215 -8.081 1.00 91.62 97 LEU A N 1
ATOM 776 C CA . LEU A 1 97 ? 1.371 -8.805 -9.353 1.00 91.62 97 LEU A CA 1
ATOM 777 C C . LEU A 1 97 ? 0.598 -9.320 -10.582 1.00 91.62 97 LEU A C 1
ATOM 779 O O . LEU A 1 97 ? 0.335 -8.514 -11.471 1.00 91.62 97 LEU A O 1
ATOM 783 N N . PRO A 1 98 ? 0.159 -10.597 -10.661 1.00 90.88 98 PRO A N 1
ATOM 784 C CA . PRO A 1 98 ? -0.529 -11.105 -11.849 1.00 90.88 98 PRO A CA 1
ATOM 785 C C . PRO A 1 98 ? -1.878 -10.442 -12.151 1.00 90.88 98 PRO A C 1
ATOM 787 O O . PRO A 1 98 ? -2.269 -10.392 -13.317 1.00 90.88 98 PRO A O 1
ATOM 790 N N . SER A 1 99 ? -2.613 -9.982 -11.129 1.00 91.81 99 SER A N 1
ATOM 791 C CA . SER A 1 99 ? -3.907 -9.304 -11.322 1.00 91.81 99 SER A CA 1
ATOM 792 C C . SER A 1 99 ? -3.856 -7.792 -11.122 1.00 91.81 99 SER A C 1
ATOM 794 O O . SER A 1 99 ? -4.852 -7.137 -11.405 1.00 91.81 99 SER A O 1
ATOM 796 N N . ALA A 1 100 ? -2.716 -7.244 -10.688 1.00 92.62 100 ALA A N 1
ATOM 797 C CA . ALA A 1 100 ? -2.552 -5.836 -10.335 1.00 92.62 100 ALA A CA 1
ATOM 798 C C . ALA A 1 100 ? -3.610 -5.352 -9.320 1.00 92.62 100 ALA A C 1
ATOM 800 O O . ALA A 1 100 ? -4.231 -4.304 -9.489 1.00 92.62 100 ALA A O 1
ATOM 801 N N . GLU A 1 101 ? -3.824 -6.140 -8.263 1.00 94.81 101 GLU A N 1
ATOM 802 C CA . GLU A 1 101 ? -4.820 -5.869 -7.220 1.00 94.81 101 GLU A CA 1
ATOM 803 C C . GLU A 1 101 ? -4.182 -5.810 -5.834 1.00 94.81 101 GLU A C 1
ATOM 805 O O . GLU A 1 101 ? -3.285 -6.587 -5.500 1.00 94.81 101 GLU A O 1
ATOM 810 N N . TYR A 1 102 ? -4.740 -4.963 -4.980 1.00 95.94 102 TYR A N 1
ATOM 811 C CA . TYR A 1 102 ? -4.494 -4.988 -3.546 1.00 95.94 102 TYR A CA 1
ATOM 812 C C . TYR A 1 102 ? -5.326 -6.076 -2.883 1.00 95.94 102 TYR A C 1
ATOM 814 O O . TYR A 1 102 ? -6.487 -6.273 -3.241 1.00 95.94 102 TYR A O 1
ATOM 822 N N . ARG A 1 103 ? -4.770 -6.767 -1.889 1.00 96.38 103 ARG A N 1
ATOM 823 C CA . ARG A 1 103 ? -5.481 -7.814 -1.151 1.00 96.38 103 ARG A CA 1
ATOM 824 C C . ARG A 1 103 ? -5.167 -7.778 0.333 1.00 96.38 103 ARG A C 1
ATOM 826 O O . ARG A 1 103 ? -4.055 -7.438 0.731 1.00 96.38 103 ARG A O 1
ATOM 833 N N . VAL A 1 104 ? -6.149 -8.194 1.122 1.00 96.44 104 VAL A N 1
ATOM 834 C CA . VAL A 1 104 ? -5.959 -8.610 2.511 1.00 96.44 104 VAL A CA 1
ATOM 835 C C . VAL A 1 104 ? -6.062 -10.130 2.526 1.00 96.44 104 VAL A C 1
ATOM 837 O O . VAL A 1 104 ? -7.060 -10.695 2.075 1.00 96.44 104 VAL A O 1
ATOM 840 N N . VAL A 1 105 ? -4.996 -10.793 2.959 1.00 94.38 105 VAL A N 1
ATOM 841 C CA . VAL A 1 105 ? -4.830 -12.249 2.866 1.00 94.38 105 VAL A CA 1
ATOM 842 C C . VAL A 1 105 ? -4.381 -12.821 4.202 1.00 94.38 105 VAL A C 1
ATOM 844 O O . VAL A 1 105 ? -3.830 -12.101 5.032 1.00 94.38 105 VAL A O 1
ATOM 847 N N . ASN A 1 106 ? -4.563 -14.122 4.403 1.00 91.38 106 ASN A N 1
ATOM 848 C CA . ASN A 1 106 ? -4.028 -14.809 5.573 1.00 91.38 106 ASN A CA 1
ATOM 849 C C . ASN A 1 106 ? -2.491 -14.756 5.563 1.00 91.38 106 ASN A C 1
ATOM 851 O O . ASN A 1 106 ? -1.853 -15.136 4.581 1.00 91.38 106 ASN A O 1
ATOM 855 N N . PHE A 1 107 ? -1.880 -14.330 6.667 1.00 86.81 107 PHE A N 1
ATOM 856 C CA . PHE A 1 107 ? -0.425 -14.253 6.810 1.00 86.81 107 PHE A CA 1
ATOM 857 C C . PHE A 1 107 ? 0.264 -15.612 6.594 1.00 86.81 107 PHE A C 1
ATOM 859 O O . PHE A 1 107 ? 1.369 -15.674 6.057 1.00 86.81 107 PHE A O 1
ATOM 866 N N . PHE A 1 108 ? -0.380 -16.711 6.996 1.00 86.19 108 PHE A N 1
ATOM 867 C CA . PHE A 1 108 ? 0.168 -18.066 6.888 1.00 86.19 108 PHE A CA 1
ATOM 868 C C . PHE A 1 108 ? -0.062 -18.717 5.515 1.00 86.19 108 PHE A C 1
ATOM 870 O O . PHE A 1 108 ? 0.630 -19.682 5.187 1.00 86.19 108 PHE A O 1
ATOM 877 N N . ASP A 1 109 ? -1.009 -18.209 4.722 1.00 87.31 109 ASP A N 1
ATOM 878 C CA . ASP A 1 109 ? -1.295 -18.672 3.362 1.00 87.31 109 ASP A CA 1
ATOM 879 C C . ASP A 1 109 ? -1.814 -17.511 2.497 1.00 87.31 109 ASP A C 1
ATOM 881 O O . ASP A 1 109 ? -3.010 -17.222 2.475 1.00 87.31 109 ASP A O 1
ATOM 885 N N . LEU A 1 110 ? -0.919 -16.870 1.732 1.00 83.56 110 LEU A N 1
ATOM 886 C CA . LEU A 1 110 ? -1.258 -15.702 0.903 1.00 83.56 110 LEU A CA 1
ATOM 887 C C . LEU A 1 110 ? -2.301 -16.005 -0.195 1.00 83.56 110 LEU A C 1
ATOM 889 O O . LEU A 1 110 ? -2.821 -15.086 -0.829 1.00 83.56 110 LEU A O 1
ATOM 893 N N . ARG A 1 111 ? -2.622 -17.283 -0.445 1.00 84.38 111 ARG A N 1
ATOM 894 C CA . ARG A 1 111 ? -3.674 -17.690 -1.391 1.00 84.38 111 ARG A CA 1
ATOM 895 C C . ARG A 1 111 ? -5.070 -17.594 -0.785 1.00 84.38 111 ARG A C 1
ATOM 897 O O . ARG A 1 111 ? -6.043 -17.496 -1.532 1.00 84.38 111 ARG A O 1
ATOM 904 N N . GLU A 1 112 ? -5.183 -17.614 0.540 1.00 91.25 112 GLU A N 1
ATOM 905 C CA . GLU A 1 112 ? -6.438 -17.385 1.247 1.00 91.25 112 GLU A CA 1
ATOM 906 C C . GLU A 1 112 ? -6.705 -15.877 1.312 1.00 91.25 112 GLU A C 1
ATOM 908 O O . GLU A 1 112 ? -6.225 -15.163 2.189 1.00 91.25 112 GLU A O 1
ATOM 913 N N . THR A 1 113 ? -7.438 -15.378 0.316 1.00 93.12 113 THR A N 1
ATOM 914 C CA . THR A 1 113 ? -7.824 -13.966 0.226 1.00 93.12 113 THR A CA 1
ATOM 915 C C . THR A 1 113 ? -9.103 -13.713 1.015 1.00 93.12 113 THR A C 1
ATOM 917 O O . THR A 1 113 ? -10.113 -14.373 0.769 1.00 93.12 113 THR A O 1
ATOM 920 N N . PHE A 1 114 ? -9.067 -12.734 1.918 1.00 94.44 114 PHE A N 1
ATOM 921 C CA . PHE A 1 114 ? -10.250 -12.242 2.620 1.00 94.44 114 PHE A CA 1
ATOM 922 C C . PHE A 1 114 ? -10.974 -11.188 1.784 1.00 94.44 114 PHE A C 1
ATOM 924 O O . PHE A 1 114 ? -12.174 -11.305 1.563 1.00 94.44 114 PHE A O 1
ATOM 931 N N . GLU A 1 115 ? -10.231 -10.206 1.265 1.00 97.00 115 GLU A N 1
ATOM 932 C CA . GLU A 1 115 ? -10.763 -9.098 0.466 1.00 97.00 115 GLU A CA 1
ATOM 933 C C . GLU A 1 115 ? -9.769 -8.662 -0.623 1.00 97.00 115 GLU A C 1
ATOM 935 O O . GLU A 1 115 ? -8.552 -8.820 -0.475 1.00 97.00 115 GLU A O 1
ATOM 940 N N . SER A 1 116 ? -10.282 -8.091 -1.719 1.00 97.25 116 SER A N 1
ATOM 941 C CA . SER A 1 116 ? -9.490 -7.637 -2.873 1.00 97.25 116 SER A CA 1
ATOM 942 C C . SER A 1 116 ? -9.987 -6.306 -3.437 1.00 97.25 116 SER A C 1
ATOM 944 O O . SER A 1 116 ? -11.194 -6.074 -3.507 1.00 97.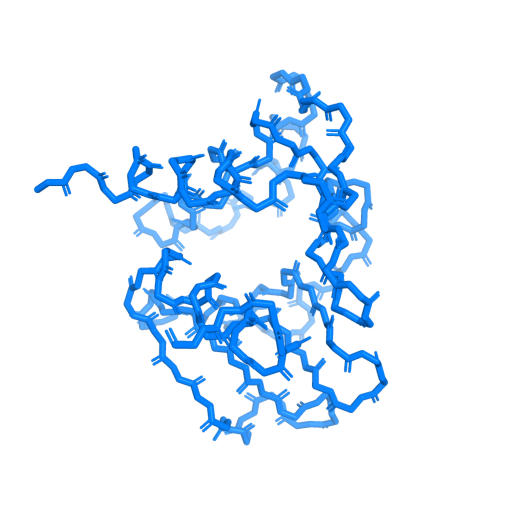25 116 SER A O 1
ATOM 946 N N . PHE A 1 117 ? -9.066 -5.465 -3.907 1.00 96.44 117 PHE A N 1
ATOM 947 C CA . PHE A 1 117 ? -9.347 -4.106 -4.363 1.00 96.44 117 PHE A CA 1
ATOM 948 C C . PHE A 1 117 ? -8.529 -3.753 -5.610 1.00 96.44 117 PHE A C 1
ATOM 950 O O . PHE A 1 117 ? -7.316 -3.949 -5.644 1.00 96.44 117 PHE A O 1
ATOM 957 N N . GLU A 1 118 ? -9.176 -3.146 -6.606 1.00 93.50 118 GLU A N 1
ATOM 958 C CA . GLU A 1 118 ? -8.502 -2.633 -7.813 1.00 93.50 118 GLU A CA 1
ATOM 959 C C . GLU A 1 118 ? -7.697 -1.349 -7.542 1.00 93.50 118 GLU A C 1
ATOM 961 O O . GLU A 1 118 ? -6.827 -0.970 -8.325 1.00 93.50 118 GLU A O 1
ATOM 966 N N . HIS A 1 119 ? -8.003 -0.630 -6.458 1.00 92.94 119 HIS A N 1
ATOM 967 C CA . HIS A 1 119 ? -7.419 0.678 -6.172 1.00 92.94 119 HIS A CA 1
ATOM 968 C C . HIS A 1 119 ? -7.002 0.810 -4.710 1.00 92.94 119 HIS A C 1
ATOM 970 O O . HIS A 1 119 ? -7.748 0.430 -3.803 1.00 92.94 119 HIS A O 1
ATOM 976 N N . LEU A 1 120 ? -5.865 1.474 -4.469 1.00 94.06 120 LEU A N 1
ATOM 977 C CA . LEU A 1 120 ? -5.365 1.720 -3.118 1.00 94.06 120 LEU A CA 1
ATOM 978 C C . LEU A 1 120 ? -6.371 2.479 -2.246 1.00 94.06 120 LEU A C 1
ATOM 980 O O . LEU A 1 120 ? -6.508 2.184 -1.063 1.00 94.06 120 LEU A O 1
ATOM 984 N N . LYS A 1 121 ? -7.119 3.432 -2.812 1.00 93.50 121 LYS A N 1
ATOM 985 C CA . LYS A 1 121 ? -8.141 4.172 -2.056 1.00 93.50 121 LYS A CA 1
ATOM 986 C C . LYS A 1 121 ? -9.198 3.247 -1.444 1.00 93.50 121 LYS A C 1
ATOM 988 O O . LYS A 1 121 ? -9.670 3.520 -0.348 1.00 93.50 121 LYS A O 1
ATOM 993 N N . ASP A 1 122 ? -9.559 2.166 -2.132 1.00 95.44 122 ASP A N 1
ATOM 994 C CA . ASP A 1 122 ? -10.609 1.256 -1.681 1.00 95.44 122 ASP A CA 1
ATOM 995 C C . ASP A 1 122 ? -10.067 0.333 -0.580 1.00 95.44 122 ASP A C 1
ATOM 997 O O . ASP A 1 122 ? -10.759 0.099 0.411 1.00 95.44 122 ASP A O 1
ATOM 1001 N N . LEU A 1 123 ? -8.788 -0.057 -0.675 1.00 95.81 123 LEU A N 1
ATOM 1002 C CA . LEU A 1 123 ? -8.056 -0.702 0.417 1.00 95.81 123 LEU A CA 1
ATOM 1003 C C . LEU A 1 123 ? -7.987 0.200 1.658 1.00 95.81 123 LEU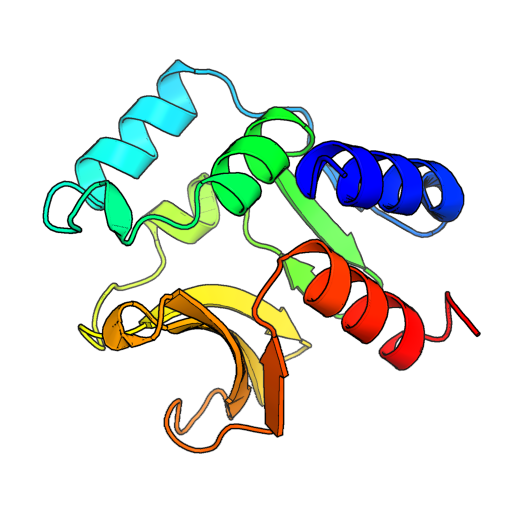 A C 1
ATOM 1005 O O . LEU A 1 123 ? -8.367 -0.223 2.743 1.00 95.81 123 LEU A O 1
ATO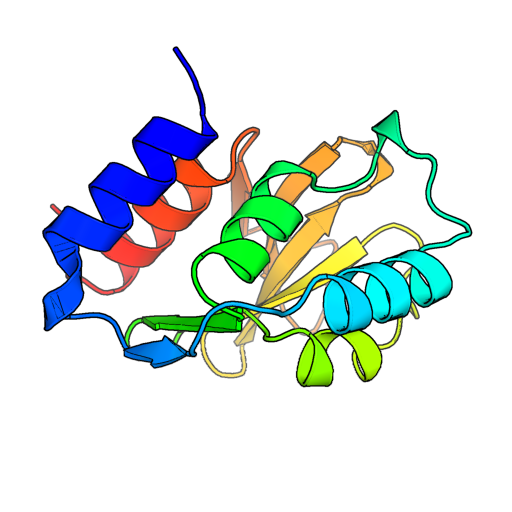M 1009 N N . ILE A 1 124 ? -7.547 1.457 1.528 1.00 94.88 124 ILE A N 1
ATOM 1010 C CA . ILE A 1 124 ? -7.457 2.377 2.677 1.00 94.88 124 ILE A CA 1
ATOM 1011 C C . ILE A 1 124 ? -8.844 2.610 3.298 1.00 94.88 124 ILE A C 1
ATOM 1013 O O . ILE A 1 124 ? -8.983 2.626 4.519 1.00 94.88 124 ILE A O 1
ATOM 1017 N N . ALA A 1 125 ? -9.885 2.745 2.473 1.00 94.88 125 ALA A N 1
ATOM 1018 C CA . ALA A 1 125 ? -11.265 2.867 2.930 1.00 94.88 125 ALA A CA 1
ATOM 1019 C C . ALA A 1 125 ? -11.742 1.618 3.689 1.00 94.88 125 ALA A C 1
ATOM 1021 O O . ALA A 1 125 ? -12.458 1.731 4.684 1.00 94.88 125 ALA A O 1
ATOM 1022 N N . TYR A 1 126 ? -11.370 0.426 3.226 1.00 95.88 126 TYR A N 1
ATOM 1023 C CA . TYR A 1 126 ? -11.622 -0.820 3.941 1.00 95.88 126 TYR A CA 1
ATOM 1024 C C . TYR A 1 126 ? -10.926 -0.825 5.306 1.00 95.88 126 TYR A C 1
ATOM 1026 O O . TYR A 1 126 ? -11.607 -0.947 6.320 1.00 95.88 126 TYR A O 1
ATOM 1034 N N . LEU A 1 127 ? -9.616 -0.563 5.347 1.00 95.12 127 LEU A N 1
ATOM 1035 C CA . LEU A 1 127 ? -8.832 -0.571 6.585 1.00 95.12 127 LEU A CA 1
ATOM 1036 C C . LEU A 1 127 ? -9.386 0.429 7.612 1.00 95.12 127 LEU A C 1
ATOM 1038 O O . LEU A 1 127 ? -9.590 0.083 8.767 1.00 95.12 127 LEU A O 1
ATOM 1042 N N . LEU A 1 128 ? -9.729 1.653 7.200 1.00 94.81 128 LEU A N 1
ATOM 1043 C CA . LEU A 1 128 ? -10.331 2.646 8.100 1.00 94.81 128 LEU A CA 1
ATOM 1044 C C . LEU A 1 128 ? -11.686 2.202 8.681 1.00 94.81 128 LEU A C 1
ATOM 1046 O O . LEU A 1 128 ? -12.015 2.593 9.802 1.00 94.81 128 LEU A O 1
ATOM 1050 N N . ARG A 1 129 ? -12.485 1.425 7.935 1.00 95.19 129 ARG A N 1
ATOM 1051 C CA . ARG A 1 129 ? -13.766 0.885 8.425 1.00 95.19 129 ARG A CA 1
ATOM 1052 C C . ARG A 1 129 ? -13.556 -0.253 9.412 1.00 95.19 129 ARG A C 1
ATOM 1054 O O . ARG A 1 129 ? -14.160 -0.215 10.481 1.00 95.19 129 ARG A O 1
ATOM 1061 N N . GLU A 1 130 ? -12.671 -1.196 9.098 1.00 94.44 130 GLU A N 1
ATOM 1062 C CA . GLU A 1 130 ? -12.330 -2.302 10.006 1.00 94.44 130 GLU A CA 1
ATOM 1063 C C . GLU A 1 130 ? -11.753 -1.783 11.328 1.00 94.44 130 GLU A C 1
ATOM 1065 O O . GLU A 1 130 ? -12.083 -2.277 12.404 1.00 94.44 130 GLU A O 1
ATOM 1070 N N . GLN A 1 131 ? -10.992 -0.687 11.264 1.00 92.38 131 GLN A N 1
ATOM 1071 C CA . GLN A 1 131 ? -10.446 -0.013 12.440 1.00 92.38 131 GLN A CA 1
ATOM 1072 C C . GLN A 1 131 ? -11.443 0.896 13.180 1.00 92.38 131 GLN A C 1
ATOM 1074 O O . GLN A 1 131 ? -11.072 1.539 14.164 1.00 92.38 131 GLN A O 1
ATOM 1079 N N . GLY A 1 132 ? -12.703 0.973 12.737 1.00 92.56 132 GLY A N 1
ATOM 1080 C CA . GLY A 1 132 ? -13.757 1.764 13.382 1.00 92.56 132 GLY A CA 1
ATOM 1081 C C . GLY A 1 132 ? -13.590 3.286 13.267 1.00 92.56 132 GLY A C 1
ATOM 1082 O O . GLY A 1 132 ? -14.249 4.025 13.997 1.00 92.56 132 GLY A O 1
ATOM 1083 N N . ILE A 1 133 ? -12.725 3.761 12.366 1.00 91.25 133 ILE A N 1
ATOM 1084 C CA . ILE A 1 133 ? -12.452 5.189 12.124 1.00 91.25 133 ILE A CA 1
ATOM 1085 C C . ILE A 1 133 ? -13.448 5.764 11.106 1.00 91.25 133 ILE A C 1
ATOM 1087 O O . ILE A 1 133 ? -13.910 6.903 11.227 1.00 91.25 133 ILE A O 1
ATOM 1091 N N . MET A 1 134 ? -13.808 4.975 10.091 1.00 89.56 134 MET A N 1
ATOM 1092 C CA . MET A 1 134 ? -14.783 5.345 9.067 1.00 89.56 134 MET A CA 1
ATOM 1093 C C . MET A 1 134 ? -16.075 4.530 9.208 1.00 89.56 134 MET A C 1
ATOM 1095 O O . MET A 1 134 ? -16.037 3.350 9.538 1.00 89.56 134 MET A O 1
ATOM 1099 N N . SER A 1 135 ? -17.216 5.174 8.937 1.00 79.88 135 SER A N 1
ATOM 1100 C CA . SER A 1 135 ? -18.556 4.560 8.911 1.00 79.88 135 SER A CA 1
ATOM 1101 C C . SER A 1 135 ? -19.157 4.598 7.516 1.00 79.88 135 SER A C 1
ATOM 1103 O O . SER A 1 135 ? -18.801 5.534 6.760 1.00 79.88 135 SER A O 1
#

Radius of gyration: 13.84 Å; chains: 1; bounding box: 35×33×31 Å

Organism: NCBI:txid38313

Foldseek 3Di:
DDLLVLLVVVCVVLVVQKDFAQADDVVLLVVLCVVVVVADPVLDQVSVSVVNRHGQWMDRPQKIQHGSVVQVVDDCVPVQWRFRIARHQFWTWIQGRVVRKIFIAGPVDRVHTPDIGNGVSVVVVVSCVVSVNHD

pLDDT: mean 90.19, std 8.64, range [48.88, 97.62]